Protein AF-A0AAE2C662-F1 (afdb_monomer)

Solvent-accessible surface area (backbone atoms only — not comparable to full-atom values): 7007 Å² total; per-residue (Å²): 120,67,68,60,60,50,52,51,46,54,49,52,52,53,36,55,27,65,74,32,96,73,30,47,46,46,47,65,60,52,62,75,44,17,78,83,72,70,46,62,84,64,47,70,66,50,43,70,79,36,60,71,48,32,42,83,45,72,46,96,87,69,49,49,27,39,31,60,63,56,88,57,70,79,54,46,60,70,44,67,83,70,59,92,74,72,76,93,63,68,78,61,62,65,60,58,60,64,63,69,75,72,79,84,80,86,81,91,84,91,135

pLDDT: mean 70.41, std 17.78, range [34.88, 90.3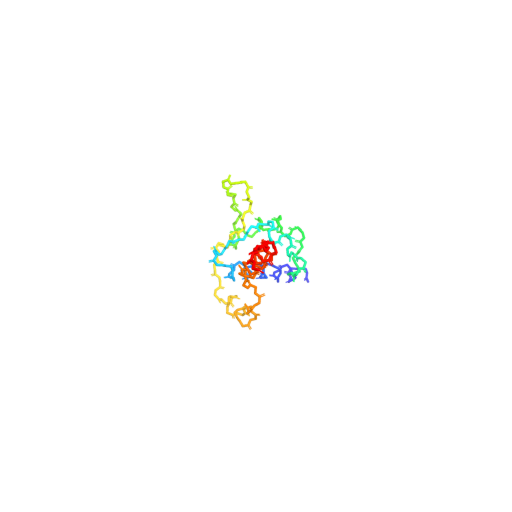8]

Sequence (111 aa):
MENELESKRVDVVRKLLMMSANKRIPLSKIYHNRLLFGIPEDFRDRVAEYPDYFRVVIEDDGKRVLELVNWDSSLSVSALEKEFMVAEDKVKKSIQISYETRQSIGVGYGG

Nearest PDB structures (foldseek):
  5yad-assembly1_B  TM=7.368E-01  e=6.201E-02  Mus musculus
  3eco-assembly1_A  TM=4.505E-01  e=7.937E-01  Staphylococcus aureus subsp. aureus Mu50
  5afq-assembly2_B  TM=3.780E-01  e=1.739E+00  Homo sapiens
  8ebw-assembly1_D  TM=3.807E-01  e=1.739E+00  Homo sapiens

Structure (mmCIF, N/CA/C/O backbone):
data_AF-A0AAE2C662-F1
#
_entry.id   AF-A0AAE2C662-F1
#
loop_
_atom_site.group_PDB
_atom_site.id
_atom_site.type_symbol
_atom_site.label_atom_id
_atom_site.label_alt_id
_atom_site.label_comp_id
_atom_site.label_asym_id
_atom_site.label_entity_id
_atom_site.label_seq_id
_atom_site.pdbx_PDB_ins_code
_atom_site.Cartn_x
_atom_site.Cartn_y
_atom_site.Cartn_z
_atom_site.occupancy
_atom_site.B_iso_or_equiv
_atom_site.auth_seq_id
_atom_site.auth_comp_id
_atom_site.auth_asym_id
_atom_site.auth_atom_id
_atom_site.pdbx_PDB_model_num
ATOM 1 N N . MET A 1 1 ? 12.879 -4.360 17.319 1.00 56.38 1 MET A N 1
ATOM 2 C CA . MET A 1 1 ? 12.879 -3.028 16.669 1.00 56.38 1 MET A CA 1
ATOM 3 C C . MET A 1 1 ? 12.556 -3.109 15.177 1.00 56.38 1 MET A C 1
ATOM 5 O O . MET A 1 1 ? 11.859 -2.230 14.694 1.00 56.38 1 MET A O 1
ATOM 9 N N . GLU A 1 2 ? 12.973 -4.153 14.453 1.00 60.00 2 GLU A N 1
ATOM 10 C CA . GLU A 1 2 ? 12.736 -4.275 12.998 1.00 60.00 2 GLU A CA 1
ATOM 11 C C . GLU A 1 2 ? 11.258 -4.474 12.605 1.00 60.00 2 GLU A C 1
ATOM 13 O O . GLU A 1 2 ? 10.788 -3.834 11.664 1.00 60.00 2 GLU A O 1
ATOM 18 N N . ASN A 1 3 ? 10.488 -5.243 13.383 1.00 64.56 3 ASN A N 1
ATOM 19 C CA . ASN A 1 3 ? 9.069 -5.499 13.084 1.00 64.56 3 ASN A CA 1
ATOM 20 C C . ASN A 1 3 ? 8.189 -4.236 13.121 1.00 64.56 3 ASN A C 1
ATOM 22 O O . ASN A 1 3 ? 7.187 -4.162 12.415 1.00 64.56 3 ASN A O 1
ATOM 26 N N . GLU A 1 4 ? 8.548 -3.220 13.912 1.00 73.56 4 GLU A N 1
ATOM 27 C CA . GLU A 1 4 ? 7.747 -1.991 13.994 1.00 73.56 4 GLU A CA 1
ATOM 28 C C . GLU A 1 4 ? 7.882 -1.142 12.721 1.00 73.56 4 GLU A C 1
ATOM 30 O O . GLU A 1 4 ? 6.905 -0.572 12.233 1.00 73.56 4 GLU A O 1
ATOM 35 N N . LEU A 1 5 ? 9.087 -1.083 12.147 1.00 77.62 5 LEU A N 1
ATOM 36 C CA . LEU A 1 5 ? 9.334 -0.385 10.883 1.00 77.62 5 LEU A CA 1
ATOM 37 C C . LEU A 1 5 ? 8.641 -1.094 9.721 1.00 77.62 5 LEU A C 1
ATOM 39 O O . LEU A 1 5 ? 8.102 -0.444 8.827 1.00 77.62 5 LEU A O 1
ATOM 43 N N . GLU A 1 6 ? 8.626 -2.423 9.751 1.00 77.75 6 GLU A N 1
ATOM 44 C CA . GLU A 1 6 ? 7.905 -3.229 8.775 1.00 77.75 6 GLU A CA 1
ATOM 45 C C . GLU A 1 6 ? 6.395 -3.001 8.847 1.00 77.75 6 GLU A C 1
ATOM 47 O O . GLU A 1 6 ? 5.778 -2.676 7.831 1.00 77.75 6 GLU A O 1
ATOM 52 N N . SER A 1 7 ? 5.818 -3.052 10.049 1.00 80.31 7 SER A N 1
ATOM 53 C CA . SER A 1 7 ? 4.389 -2.804 10.240 1.00 80.31 7 SER A CA 1
ATOM 54 C C . SER A 1 7 ? 3.988 -1.400 9.775 1.00 80.31 7 SER A C 1
ATOM 56 O O . SER A 1 7 ? 2.943 -1.240 9.147 1.00 80.31 7 SER A O 1
ATOM 58 N N . LYS A 1 8 ? 4.832 -0.383 10.006 1.00 82.69 8 LYS A N 1
ATOM 59 C CA . LYS A 1 8 ? 4.604 0.982 9.497 1.00 82.69 8 LYS A CA 1
ATOM 60 C C . LYS A 1 8 ? 4.621 1.043 7.967 1.00 82.69 8 LYS A C 1
ATOM 62 O O . LYS A 1 8 ? 3.798 1.739 7.383 1.00 82.69 8 LYS A O 1
ATOM 67 N N . ARG A 1 9 ? 5.522 0.313 7.302 1.00 83.81 9 ARG A N 1
ATOM 68 C CA . ARG A 1 9 ? 5.587 0.255 5.827 1.00 83.81 9 ARG A CA 1
ATOM 69 C C . ARG A 1 9 ? 4.339 -0.392 5.232 1.00 83.81 9 ARG A C 1
ATOM 71 O O . ARG A 1 9 ? 3.787 0.127 4.266 1.00 83.81 9 ARG A O 1
ATOM 78 N N . VAL A 1 10 ? 3.879 -1.492 5.829 1.00 85.44 10 VAL A N 1
ATOM 79 C CA . VAL A 1 10 ? 2.626 -2.159 5.444 1.00 85.44 10 VAL A CA 1
ATOM 80 C C . VAL A 1 10 ? 1.447 -1.199 5.592 1.00 85.44 10 VAL A C 1
ATOM 82 O O . VAL A 1 10 ? 0.645 -1.065 4.671 1.00 85.44 10 VAL A O 1
ATOM 85 N N . ASP A 1 11 ? 1.381 -0.475 6.706 1.00 86.12 11 ASP A N 1
ATOM 86 C CA . ASP A 1 11 ? 0.325 0.498 6.981 1.00 86.12 11 ASP A CA 1
ATOM 87 C C . ASP A 1 11 ? 0.284 1.649 5.965 1.00 86.12 11 ASP A C 1
ATOM 89 O O . ASP A 1 11 ? -0.784 2.000 5.463 1.00 86.12 11 ASP A O 1
ATOM 93 N N . VAL A 1 12 ? 1.451 2.185 5.587 1.00 84.75 12 VAL A N 1
ATOM 94 C CA . VAL A 1 12 ? 1.567 3.210 4.537 1.00 84.75 12 VAL A CA 1
ATOM 95 C C . VAL A 1 12 ? 0.984 2.709 3.218 1.00 84.75 12 VAL A C 1
ATOM 97 O O . VAL A 1 12 ? 0.191 3.414 2.600 1.00 84.75 12 VAL A O 1
ATOM 100 N N . VAL A 1 13 ? 1.314 1.486 2.795 1.00 84.50 13 VAL A N 1
ATOM 101 C CA . VAL A 1 13 ? 0.790 0.938 1.534 1.00 84.50 13 VAL A CA 1
ATOM 102 C C . VAL A 1 13 ? -0.706 0.641 1.620 1.00 84.50 13 VAL A C 1
ATOM 104 O O . VAL A 1 13 ? -1.432 0.914 0.664 1.00 84.50 13 VAL A O 1
ATOM 107 N N . ARG A 1 14 ? -1.193 0.145 2.766 1.00 86.62 14 ARG A N 1
ATOM 108 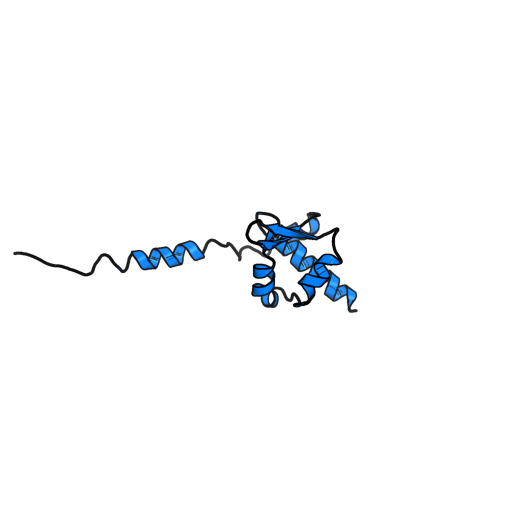C CA . ARG A 1 14 ? -2.632 -0.041 3.013 1.00 86.62 14 ARG A CA 1
ATOM 109 C C . ARG A 1 14 ? -3.381 1.281 2.879 1.00 86.62 14 ARG A C 1
ATOM 111 O O . ARG A 1 14 ? -4.362 1.335 2.145 1.00 86.62 14 ARG A O 1
ATOM 118 N N . LYS A 1 15 ? -2.884 2.350 3.506 1.00 82.81 15 LYS A N 1
ATOM 119 C CA . LYS A 1 15 ? -3.456 3.702 3.397 1.00 82.81 15 LYS A CA 1
ATOM 120 C C . LYS A 1 15 ? -3.460 4.204 1.958 1.00 82.81 15 LYS A C 1
ATOM 122 O O . LYS A 1 15 ? -4.492 4.645 1.473 1.00 82.81 15 LYS A O 1
ATOM 127 N N . LEU A 1 16 ? -2.350 4.051 1.244 1.00 80.00 16 LEU A N 1
ATOM 128 C CA . LEU A 1 16 ? -2.207 4.492 -0.146 1.00 80.00 16 LEU A CA 1
ATOM 129 C C . LEU A 1 16 ? -3.202 3.783 -1.086 1.00 80.00 16 LEU A C 1
ATOM 131 O O . LEU A 1 16 ? -3.813 4.404 -1.958 1.00 80.00 16 LEU A O 1
ATOM 135 N N . LEU A 1 17 ? -3.433 2.485 -0.868 1.00 82.69 17 LEU A N 1
ATOM 136 C CA . LEU A 1 17 ? -4.487 1.741 -1.558 1.00 82.69 17 LEU A CA 1
ATOM 137 C C . LEU A 1 17 ? -5.887 2.237 -1.176 1.00 82.69 17 LEU A C 1
ATOM 139 O O . LEU A 1 17 ? -6.723 2.367 -2.063 1.00 82.69 17 LEU A O 1
ATOM 143 N N . MET A 1 18 ? -6.148 2.544 0.099 1.00 81.69 18 MET A N 1
ATOM 144 C CA . MET A 1 18 ? -7.444 3.083 0.545 1.00 81.69 18 MET A CA 1
ATOM 145 C C . MET A 1 18 ? -7.760 4.456 -0.061 1.00 81.69 18 MET A C 1
ATOM 147 O O . MET A 1 18 ? -8.904 4.727 -0.411 1.00 81.69 18 MET A O 1
ATOM 151 N N . MET A 1 19 ? -6.738 5.295 -0.225 1.00 74.69 19 MET A N 1
ATOM 152 C CA . MET A 1 19 ? -6.801 6.607 -0.879 1.00 74.69 19 MET A CA 1
ATOM 153 C C . MET A 1 19 ? -7.076 6.513 -2.385 1.00 74.69 19 MET A C 1
ATOM 155 O O . MET A 1 19 ? -7.586 7.450 -2.998 1.00 74.69 19 MET A O 1
ATOM 159 N N . SER A 1 20 ? -6.720 5.387 -3.003 1.00 72.25 20 SER A N 1
ATOM 160 C CA . SER A 1 20 ? -6.891 5.182 -4.437 1.00 72.25 20 SER A CA 1
ATOM 161 C C . SER A 1 20 ? -8.331 4.810 -4.771 1.00 72.25 20 SER A C 1
ATOM 163 O O . SER A 1 20 ? -8.904 3.906 -4.166 1.00 72.25 20 SER A O 1
ATOM 165 N N . ALA A 1 21 ? -8.888 5.436 -5.812 1.00 66.62 21 ALA A N 1
ATOM 166 C CA . ALA A 1 21 ? -10.300 5.301 -6.191 1.00 66.62 21 ALA A CA 1
ATOM 167 C C . ALA A 1 21 ? -10.786 3.844 -6.323 1.00 66.62 21 ALA A C 1
ATOM 169 O O . ALA A 1 21 ? -11.921 3.529 -5.972 1.00 66.62 21 ALA A O 1
ATOM 170 N N . ASN A 1 22 ? -9.913 2.941 -6.779 1.00 72.62 22 ASN A N 1
ATOM 171 C CA . ASN A 1 22 ? -10.275 1.551 -7.047 1.00 72.62 22 ASN A CA 1
ATOM 172 C C . ASN A 1 22 ? -9.763 0.564 -5.993 1.00 72.62 22 ASN A C 1
ATOM 174 O O . ASN A 1 22 ? -9.905 -0.637 -6.205 1.00 72.62 22 ASN A O 1
ATOM 178 N N . LYS A 1 23 ? -9.135 1.019 -4.895 1.00 82.69 23 LYS A N 1
ATOM 179 C CA . LYS A 1 23 ? -8.433 0.140 -3.929 1.00 82.69 23 LYS A CA 1
ATOM 180 C C . LYS A 1 23 ? -7.377 -0.761 -4.579 1.00 82.69 23 LYS A C 1
ATOM 182 O O . LYS A 1 23 ? -7.041 -1.833 -4.077 1.00 82.69 23 LYS A O 1
ATOM 187 N N . ARG A 1 24 ? -6.890 -0.318 -5.738 1.00 84.88 24 ARG A N 1
ATOM 188 C CA . ARG A 1 24 ? -6.028 -1.038 -6.669 1.00 84.88 24 ARG A CA 1
ATOM 189 C C . ARG A 1 24 ? -5.010 -0.069 -7.228 1.00 84.88 24 ARG A C 1
ATOM 191 O O . ARG A 1 24 ? -5.392 0.995 -7.713 1.00 84.88 24 ARG A O 1
ATOM 198 N N . ILE A 1 25 ? -3.739 -0.443 -7.204 1.00 85.81 25 ILE A N 1
ATOM 199 C CA . ILE A 1 25 ? -2.657 0.362 -7.766 1.00 85.81 25 ILE A CA 1
ATOM 200 C C . ILE A 1 25 ? -1.689 -0.555 -8.508 1.00 85.81 25 ILE A C 1
ATOM 202 O O . ILE A 1 25 ? -1.253 -1.562 -7.950 1.00 85.81 25 ILE A O 1
ATOM 206 N N . PRO A 1 26 ? -1.294 -0.225 -9.748 1.00 86.88 26 PRO A N 1
ATOM 207 C CA . PRO A 1 26 ? -0.244 -0.954 -10.447 1.00 86.88 26 PRO A CA 1
AT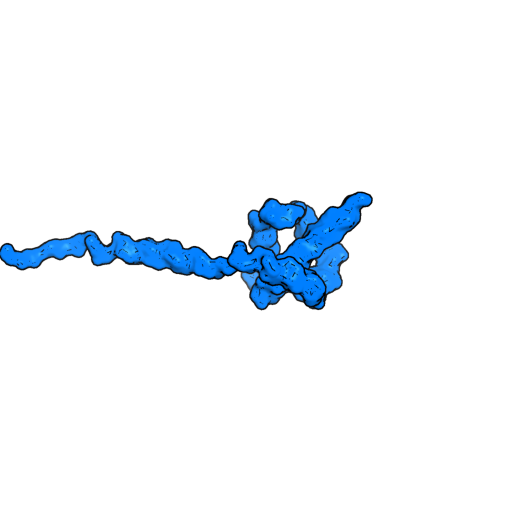OM 208 C C . PRO A 1 26 ? 1.044 -1.006 -9.618 1.00 86.88 26 PRO A C 1
ATOM 210 O O . PRO A 1 26 ? 1.534 0.033 -9.171 1.00 86.88 26 PRO A O 1
ATOM 213 N N . LEU A 1 27 ? 1.649 -2.189 -9.475 1.00 86.69 27 LEU A N 1
ATOM 214 C CA . LEU A 1 27 ? 2.915 -2.350 -8.746 1.00 86.69 27 LEU A CA 1
ATOM 215 C C . LEU A 1 27 ? 4.023 -1.465 -9.329 1.00 86.69 27 LEU A C 1
ATOM 217 O O . LEU A 1 27 ? 4.844 -0.941 -8.583 1.00 86.69 27 LEU A O 1
ATOM 221 N N . SER A 1 28 ? 4.006 -1.230 -10.645 1.00 84.56 28 SER A N 1
ATOM 222 C CA . SER A 1 28 ? 4.899 -0.268 -11.305 1.00 84.56 28 SER A CA 1
ATOM 223 C C . SER A 1 28 ? 4.772 1.133 -10.696 1.00 84.56 28 SER A C 1
ATOM 225 O O . SER A 1 28 ? 5.778 1.760 -10.378 1.00 84.56 28 SER A O 1
ATOM 227 N N . LYS A 1 29 ? 3.552 1.611 -10.436 1.00 82.25 29 LYS A N 1
ATOM 228 C CA . LYS A 1 29 ? 3.312 2.950 -9.888 1.00 82.25 29 LYS A CA 1
ATOM 229 C C . LYS A 1 29 ? 3.785 3.078 -8.442 1.00 82.25 29 LYS A C 1
ATOM 231 O O . LYS A 1 29 ? 4.394 4.090 -8.095 1.00 82.25 29 LYS A O 1
ATOM 236 N N . ILE A 1 30 ? 3.567 2.037 -7.635 1.00 83.62 30 ILE A N 1
ATOM 237 C CA . ILE A 1 30 ? 4.116 1.945 -6.274 1.00 83.62 30 ILE A CA 1
ATOM 238 C C . ILE A 1 30 ? 5.647 1.970 -6.340 1.00 83.62 30 ILE A C 1
ATOM 240 O O . ILE A 1 30 ? 6.276 2.758 -5.645 1.00 83.62 30 ILE A O 1
ATOM 244 N N . TYR A 1 31 ? 6.251 1.183 -7.232 1.00 84.12 31 TYR A N 1
ATOM 245 C CA . TYR A 1 31 ? 7.703 1.111 -7.394 1.00 84.12 31 TYR A CA 1
ATOM 246 C C . TYR A 1 31 ? 8.332 2.450 -7.816 1.00 84.12 31 TYR A C 1
ATOM 248 O O . TYR A 1 31 ? 9.370 2.843 -7.275 1.00 84.12 31 TYR A O 1
ATOM 256 N N . HIS A 1 32 ? 7.701 3.182 -8.740 1.00 81.31 32 HIS A N 1
ATOM 257 C CA . HIS A 1 32 ? 8.170 4.502 -9.173 1.00 81.31 32 HIS A CA 1
ATOM 258 C C . HIS A 1 32 ? 8.114 5.543 -8.051 1.00 81.31 32 HIS A C 1
ATOM 260 O O . HIS A 1 32 ? 9.011 6.375 -7.951 1.00 81.31 32 HIS A O 1
ATOM 266 N N . ASN A 1 33 ? 7.107 5.470 -7.180 1.00 76.50 33 ASN A N 1
ATOM 267 C CA . ASN A 1 33 ? 6.926 6.417 -6.080 1.00 76.50 33 ASN A CA 1
ATOM 268 C C . ASN A 1 33 ? 7.439 5.887 -4.729 1.00 76.50 33 ASN A C 1
ATOM 270 O O . ASN A 1 33 ? 7.271 6.550 -3.710 1.00 76.50 33 ASN A O 1
ATOM 274 N N . ARG A 1 34 ? 8.098 4.720 -4.692 1.00 81.50 34 ARG A N 1
ATOM 275 C CA . ARG A 1 34 ? 8.513 4.045 -3.447 1.00 81.50 34 ARG A CA 1
ATOM 276 C C . ARG A 1 34 ? 9.354 4.934 -2.531 1.00 81.50 34 ARG A C 1
ATOM 278 O O . ARG A 1 34 ? 9.182 4.904 -1.318 1.00 81.50 34 ARG A O 1
ATOM 285 N N . LEU A 1 35 ? 10.205 5.776 -3.122 1.00 80.69 35 LEU A N 1
ATOM 286 C CA . LEU A 1 35 ? 11.062 6.718 -2.401 1.00 80.69 35 LEU A CA 1
ATOM 287 C C . LEU A 1 35 ? 10.257 7.822 -1.704 1.00 80.69 35 LEU A C 1
ATOM 289 O O . LEU A 1 35 ? 10.628 8.233 -0.611 1.00 80.69 35 LEU A O 1
ATOM 293 N N . LEU A 1 36 ? 9.143 8.264 -2.297 1.00 80.44 36 LEU A N 1
ATOM 294 C CA . LEU A 1 36 ? 8.265 9.282 -1.706 1.00 80.44 36 LEU A CA 1
ATOM 295 C C . LEU A 1 36 ? 7.556 8.756 -0.454 1.00 80.44 36 LEU A C 1
ATOM 297 O O . LEU A 1 36 ? 7.324 9.505 0.488 1.00 80.44 36 LEU A O 1
ATOM 301 N N . PHE A 1 37 ? 7.243 7.460 -0.439 1.00 76.31 37 PHE A N 1
ATOM 302 C CA . PHE A 1 37 ? 6.498 6.807 0.638 1.00 76.31 37 PHE A CA 1
ATOM 303 C C . PHE A 1 37 ? 7.389 6.028 1.620 1.00 76.31 37 PHE A C 1
ATOM 305 O O . PHE A 1 37 ? 6.880 5.411 2.553 1.00 76.31 37 PHE A O 1
ATOM 312 N N . GLY A 1 38 ? 8.713 6.022 1.421 1.00 81.88 38 GLY A N 1
ATOM 313 C CA . GLY A 1 38 ? 9.651 5.264 2.258 1.00 81.88 38 GLY A CA 1
ATOM 314 C C . GLY A 1 38 ? 9.493 3.739 2.155 1.00 81.88 38 GLY A C 1
ATOM 315 O O . GLY A 1 38 ? 9.790 3.016 3.110 1.00 81.88 38 GLY A O 1
ATOM 316 N N . ILE A 1 39 ? 9.006 3.245 1.013 1.00 83.81 39 ILE A N 1
ATOM 317 C CA . ILE A 1 39 ? 8.771 1.823 0.747 1.00 83.81 39 ILE A CA 1
ATOM 318 C C . ILE A 1 39 ? 10.066 1.191 0.197 1.00 83.81 39 ILE A C 1
ATOM 320 O O . ILE A 1 39 ? 10.632 1.712 -0.769 1.00 83.81 39 ILE A O 1
ATOM 324 N N . PRO A 1 40 ? 10.550 0.077 0.778 1.00 83.06 40 PRO A N 1
ATOM 325 C CA . PRO A 1 40 ? 11.725 -0.637 0.277 1.00 83.06 40 PRO A CA 1
ATOM 326 C C . PRO A 1 40 ? 11.432 -1.360 -1.046 1.00 83.06 40 PRO A C 1
ATOM 328 O O . PRO A 1 40 ? 10.281 -1.659 -1.361 1.00 83.06 40 PRO A O 1
ATOM 331 N N . GLU A 1 41 ? 12.468 -1.671 -1.824 1.00 81.12 41 GLU A N 1
ATOM 332 C CA . GLU A 1 41 ? 12.308 -2.398 -3.093 1.00 81.12 41 GLU A CA 1
ATOM 333 C C . GLU A 1 41 ? 11.771 -3.821 -2.899 1.00 81.12 41 GLU A C 1
ATOM 335 O O . GLU A 1 41 ? 10.883 -4.243 -3.641 1.00 81.12 41 GLU A O 1
ATOM 340 N N . ASP A 1 42 ? 12.202 -4.487 -1.825 1.00 82.62 42 ASP A N 1
ATOM 341 C CA . ASP A 1 42 ? 11.765 -5.830 -1.433 1.00 82.62 42 ASP A CA 1
ATOM 342 C C . ASP A 1 42 ? 10.310 -5.871 -0.962 1.00 82.62 42 ASP A C 1
ATOM 344 O O . ASP A 1 42 ? 9.764 -6.939 -0.693 1.00 82.62 42 ASP A O 1
ATOM 348 N N . PHE A 1 43 ? 9.642 -4.714 -0.848 1.00 81.81 43 PHE A N 1
ATOM 349 C CA . PHE A 1 43 ? 8.238 -4.675 -0.457 1.00 81.81 43 PHE A CA 1
ATOM 350 C C . PHE A 1 43 ? 7.386 -5.538 -1.383 1.00 81.81 43 PHE A C 1
ATOM 352 O O . PHE A 1 43 ? 6.469 -6.186 -0.901 1.00 81.81 43 PHE A O 1
ATOM 359 N N . ARG A 1 44 ? 7.710 -5.589 -2.685 1.00 80.88 44 ARG A N 1
ATOM 360 C CA . ARG A 1 44 ? 6.997 -6.406 -3.677 1.00 80.88 44 ARG A CA 1
ATOM 361 C C . ARG A 1 44 ? 6.932 -7.880 -3.278 1.00 80.88 44 ARG A C 1
ATOM 363 O O . ARG A 1 44 ? 5.867 -8.480 -3.396 1.00 80.88 44 ARG A O 1
ATOM 370 N N . ASP A 1 45 ? 8.054 -8.435 -2.844 1.00 84.38 45 ASP A N 1
ATOM 371 C CA . ASP A 1 45 ? 8.165 -9.824 -2.410 1.00 84.38 45 ASP A CA 1
ATOM 372 C C . ASP A 1 45 ? 7.475 -10.015 -1.061 1.00 84.38 45 ASP A C 1
ATOM 374 O O . ASP A 1 45 ? 6.700 -10.954 -0.886 1.00 84.38 45 ASP A O 1
ATOM 378 N N . ARG A 1 46 ? 7.622 -9.035 -0.163 1.00 83.06 46 ARG A N 1
ATOM 379 C CA . ARG A 1 46 ? 6.937 -9.028 1.134 1.00 83.06 46 ARG A CA 1
ATOM 380 C C . ARG A 1 46 ? 5.427 -8.966 1.017 1.00 83.06 46 ARG A C 1
ATOM 382 O O . ARG A 1 46 ? 4.739 -9.476 1.889 1.00 83.06 46 ARG A O 1
ATOM 389 N N . VAL A 1 47 ? 4.869 -8.387 -0.049 1.00 84.12 47 VAL A N 1
ATOM 390 C CA . VAL A 1 47 ? 3.409 -8.348 -0.204 1.00 84.12 47 VAL A CA 1
ATOM 391 C C . VAL A 1 47 ? 2.800 -9.752 -0.219 1.00 84.12 47 VAL A C 1
ATOM 393 O O . VAL A 1 47 ? 1.690 -9.943 0.274 1.00 84.12 47 VAL A O 1
ATOM 396 N N . ALA A 1 48 ? 3.538 -10.741 -0.732 1.00 84.38 48 ALA A N 1
ATOM 397 C CA . ALA A 1 48 ? 3.108 -12.135 -0.724 1.00 84.38 48 ALA A CA 1
ATOM 398 C C . ALA A 1 48 ? 3.023 -12.731 0.694 1.00 84.38 48 ALA A C 1
ATOM 400 O O . ALA A 1 48 ? 2.269 -13.677 0.903 1.00 84.38 48 ALA A O 1
ATOM 401 N N . GLU A 1 49 ? 3.742 -12.166 1.669 1.00 88.06 49 GLU A N 1
ATOM 402 C CA . GLU A 1 49 ? 3.692 -12.566 3.083 1.00 88.06 49 GLU A CA 1
ATOM 403 C C . GLU A 1 49 ? 2.443 -12.030 3.805 1.00 88.06 49 GLU A C 1
ATOM 405 O O . GLU A 1 49 ? 2.098 -12.501 4.886 1.00 88.06 49 GLU A O 1
ATOM 410 N N . TYR A 1 50 ? 1.724 -11.082 3.193 1.00 87.56 50 TYR A N 1
ATOM 411 C CA . TYR A 1 50 ? 0.550 -10.415 3.762 1.00 87.56 50 TYR A CA 1
ATOM 412 C C . TYR A 1 50 ? -0.728 -10.631 2.920 1.00 87.56 50 TYR A C 1
ATOM 414 O O . TYR A 1 50 ? -1.376 -9.651 2.529 1.00 87.56 50 TYR A O 1
ATOM 422 N N . PRO A 1 51 ? -1.144 -11.886 2.653 1.00 87.56 51 PRO A N 1
ATOM 423 C CA . PRO A 1 51 ? -2.297 -12.190 1.797 1.00 87.56 51 PRO 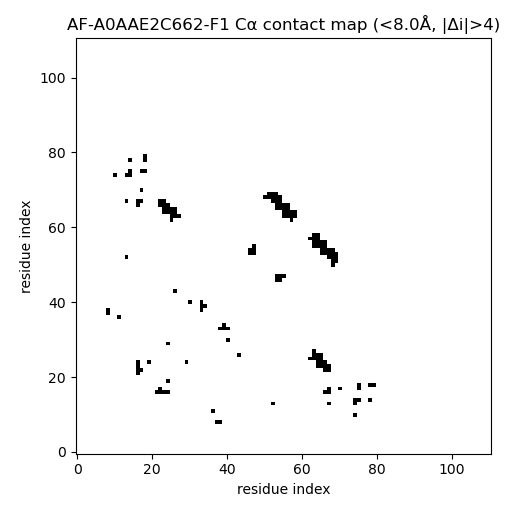A CA 1
ATOM 424 C C . PRO A 1 51 ? -3.641 -11.726 2.381 1.00 87.56 51 PRO A C 1
ATOM 426 O O . PRO A 1 51 ? -4.606 -11.551 1.643 1.00 87.56 51 PRO A O 1
ATOM 429 N N . ASP A 1 52 ? -3.706 -11.512 3.698 1.00 87.06 52 ASP A N 1
ATOM 430 C CA . ASP A 1 52 ? -4.897 -10.992 4.381 1.00 87.06 52 ASP A CA 1
ATOM 431 C C . ASP A 1 52 ? -5.132 -9.500 4.079 1.00 87.06 52 ASP A C 1
ATOM 433 O O . ASP A 1 52 ? -6.262 -9.014 4.036 1.00 87.06 52 ASP A O 1
ATOM 437 N N . TYR A 1 53 ? -4.050 -8.762 3.804 1.00 87.12 53 TYR A N 1
ATOM 438 C CA . TYR A 1 53 ? -4.109 -7.333 3.508 1.00 87.12 53 TYR A CA 1
ATOM 439 C C . TYR A 1 53 ? -4.073 -7.051 2.012 1.00 87.12 53 TYR A C 1
ATOM 441 O O . TYR A 1 53 ? -4.782 -6.158 1.541 1.00 87.12 53 TYR A O 1
ATOM 449 N N . PHE A 1 54 ? -3.271 -7.797 1.256 1.00 90.00 54 PHE A N 1
ATOM 450 C CA . PHE A 1 54 ? -2.988 -7.489 -0.135 1.00 90.00 54 PHE A CA 1
ATOM 451 C C . PHE A 1 54 ? -3.159 -8.694 -1.052 1.00 90.00 54 PHE A C 1
ATOM 453 O O . PHE A 1 54 ? -2.826 -9.827 -0.716 1.00 90.00 54 PHE A O 1
ATOM 460 N N . ARG A 1 55 ? -3.594 -8.414 -2.278 1.00 89.81 55 ARG A N 1
ATOM 461 C CA . ARG A 1 55 ? -3.703 -9.381 -3.364 1.00 89.81 55 ARG A CA 1
ATOM 462 C C . ARG A 1 55 ? -3.002 -8.842 -4.597 1.00 89.81 55 ARG A C 1
ATOM 464 O O . ARG A 1 55 ? -3.257 -7.721 -5.026 1.00 89.81 55 ARG A O 1
A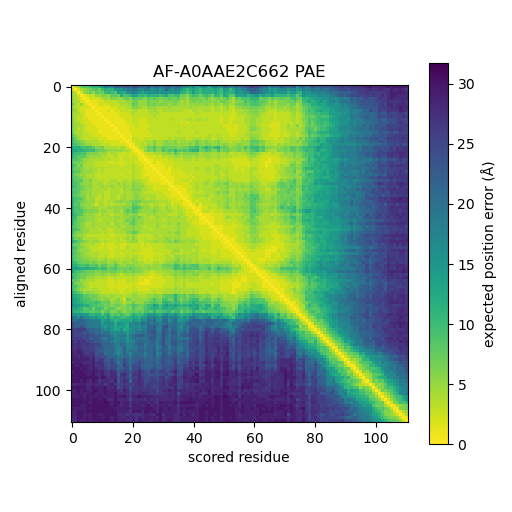TOM 471 N N . VAL A 1 56 ? -2.127 -9.648 -5.187 1.00 90.00 56 VAL A N 1
ATOM 472 C CA . VAL A 1 56 ? -1.509 -9.328 -6.478 1.00 90.00 56 VAL A CA 1
ATOM 473 C C . VAL A 1 56 ? -2.381 -9.915 -7.582 1.00 90.00 56 VAL A C 1
ATOM 475 O O . VAL A 1 56 ? -2.553 -11.128 -7.659 1.00 90.00 56 VAL A O 1
ATOM 478 N N . VAL A 1 57 ? -2.920 -9.053 -8.437 1.00 89.31 57 VAL A N 1
ATOM 479 C CA . VAL A 1 57 ? -3.713 -9.421 -9.614 1.00 89.31 57 VAL A CA 1
ATOM 480 C C . VAL A 1 57 ? -2.881 -9.146 -10.862 1.00 89.31 57 VAL A C 1
ATOM 482 O O . VAL A 1 57 ? -2.197 -8.126 -10.947 1.00 89.31 57 VAL A O 1
ATOM 485 N N . ILE A 1 58 ? -2.902 -10.063 -11.824 1.00 90.38 58 ILE A N 1
ATOM 486 C CA . ILE A 1 58 ? -2.302 -9.845 -13.142 1.00 90.38 58 ILE A CA 1
ATOM 487 C C . ILE A 1 58 ? -3.446 -9.490 -14.088 1.00 90.38 58 ILE A C 1
ATOM 489 O O . ILE A 1 58 ? -4.367 -10.283 -14.259 1.00 90.38 58 ILE A O 1
ATOM 493 N N . GLU A 1 59 ? -3.408 -8.279 -14.635 1.00 86.88 59 GLU A N 1
ATOM 494 C CA . GLU A 1 59 ? -4.373 -7.821 -15.636 1.00 86.88 59 GLU A CA 1
ATOM 495 C C . GLU A 1 59 ? -4.101 -8.497 -16.989 1.00 86.88 59 GLU A C 1
ATOM 497 O O . GLU A 1 59 ? -3.016 -9.033 -17.220 1.00 86.88 59 GLU A O 1
ATOM 502 N N . ASP A 1 60 ? -5.064 -8.408 -17.904 1.00 86.25 60 ASP A N 1
ATOM 503 C CA . ASP A 1 60 ? -4.980 -8.979 -19.258 1.00 86.25 60 ASP A CA 1
ATOM 504 C C . ASP A 1 60 ? -3.753 -8.471 -20.046 1.00 86.25 60 ASP A C 1
ATOM 506 O O . ASP A 1 60 ? -3.085 -9.220 -20.750 1.00 86.25 60 ASP A O 1
ATOM 510 N N . ASP A 1 61 ? -3.361 -7.216 -19.805 1.00 85.81 61 ASP A N 1
ATOM 511 C CA . ASP A 1 61 ? -2.179 -6.563 -20.390 1.00 85.81 61 ASP A CA 1
ATOM 512 C C . ASP A 1 61 ? -0.839 -7.037 -19.768 1.00 85.81 61 ASP A C 1
ATOM 514 O O . ASP A 1 61 ? 0.219 -6.457 -20.005 1.00 85.81 61 ASP A O 1
ATOM 518 N N . GLY A 1 62 ? -0.860 -8.043 -18.883 1.00 87.19 62 GLY A N 1
ATOM 519 C CA . GLY A 1 62 ? 0.315 -8.568 -18.172 1.00 87.19 62 GLY A CA 1
ATOM 520 C C . GLY A 1 62 ? 0.821 -7.678 -17.028 1.00 87.19 62 GLY A C 1
ATOM 521 O O . GLY A 1 62 ? 1.801 -8.004 -16.345 1.00 87.19 62 GLY A O 1
ATOM 522 N N . LYS A 1 63 ? 0.154 -6.548 -16.776 1.00 85.81 63 LYS A N 1
ATOM 523 C CA . LYS A 1 63 ? 0.483 -5.624 -15.687 1.00 85.81 63 LYS A CA 1
ATOM 524 C C . LYS A 1 63 ? 0.090 -6.224 -14.344 1.00 85.81 63 LYS A C 1
ATOM 526 O O . LYS A 1 63 ? -1.041 -6.650 -14.140 1.00 85.81 63 LYS A O 1
ATOM 531 N N . ARG A 1 64 ? 1.023 -6.193 -13.390 1.00 89.56 64 ARG A N 1
ATOM 532 C CA . ARG A 1 64 ? 0.746 -6.603 -12.010 1.00 89.56 64 ARG A CA 1
ATOM 533 C C . ARG A 1 64 ? 0.170 -5.432 -11.223 1.00 89.56 64 ARG A C 1
ATOM 535 O O . ARG A 1 64 ? 0.809 -4.384 -11.103 1.00 89.56 64 ARG A O 1
ATOM 542 N N . VAL A 1 65 ? -1.013 -5.629 -10.670 1.00 89.44 65 VAL A N 1
ATOM 543 C CA . VAL A 1 65 ? -1.754 -4.663 -9.866 1.00 89.44 65 VAL A CA 1
ATOM 544 C C . VAL A 1 65 ? -1.848 -5.185 -8.446 1.00 89.44 65 VAL A C 1
ATOM 546 O O . VAL A 1 65 ? -2.124 -6.360 -8.220 1.00 89.44 65 VAL A O 1
ATOM 549 N N . LEU A 1 66 ? -1.586 -4.306 -7.489 1.00 90.06 66 LEU A N 1
ATOM 550 C CA . LEU A 1 66 ? -1.792 -4.587 -6.086 1.00 90.06 66 LEU A CA 1
ATOM 551 C C . LEU A 1 66 ? -3.180 -4.121 -5.674 1.00 90.06 66 LEU A C 1
ATOM 553 O O . LEU A 1 66 ? -3.530 -2.966 -5.897 1.00 90.06 66 LEU A O 1
ATOM 557 N N . GLU A 1 67 ? -3.956 -5.018 -5.086 1.00 90.25 67 GLU A N 1
ATOM 558 C CA . GLU A 1 67 ? -5.311 -4.781 -4.609 1.00 90.25 67 GLU A CA 1
ATOM 559 C C . GLU A 1 67 ? -5.378 -4.960 -3.093 1.00 90.25 67 GLU A C 1
ATOM 561 O O . GLU A 1 67 ? -4.763 -5.869 -2.533 1.00 90.25 67 GLU A O 1
ATOM 566 N N . LEU A 1 68 ? -6.138 -4.094 -2.430 1.00 89.12 68 LEU A N 1
ATOM 567 C CA . LEU A 1 68 ? -6.431 -4.221 -1.009 1.00 89.12 68 LEU A CA 1
ATOM 568 C C . LEU A 1 68 ? -7.540 -5.260 -0.792 1.00 89.12 68 LEU A C 1
ATOM 570 O O . LEU A 1 68 ? -8.646 -5.102 -1.311 1.00 89.12 68 LEU A O 1
ATOM 574 N N . VAL A 1 69 ? -7.245 -6.295 -0.005 1.00 88.12 69 VAL A N 1
ATOM 575 C CA . VAL A 1 69 ? -8.192 -7.375 0.322 1.00 88.12 69 VAL A CA 1
ATOM 576 C C . VAL A 1 69 ? -9.124 -6.944 1.444 1.00 88.12 69 VAL A C 1
ATOM 578 O O . VAL A 1 69 ? -10.342 -7.035 1.301 1.00 88.12 69 VAL A O 1
ATOM 581 N N . ASN A 1 70 ? -8.553 -6.433 2.537 1.00 83.25 70 ASN A N 1
ATOM 582 C CA . ASN A 1 70 ? -9.310 -6.028 3.710 1.00 83.25 70 ASN A CA 1
ATOM 583 C C . ASN A 1 70 ? -9.204 -4.517 3.952 1.00 83.25 70 ASN A C 1
ATOM 585 O O . ASN A 1 70 ? -8.113 -3.965 4.141 1.00 83.25 70 ASN A O 1
ATOM 589 N N . TRP A 1 71 ? -10.355 -3.844 3.940 1.00 78.69 71 TRP A N 1
ATOM 590 C CA . TRP A 1 71 ? -10.440 -2.416 4.219 1.00 78.69 71 TRP A CA 1
ATOM 591 C C . TRP A 1 71 ? -10.554 -2.181 5.720 1.00 78.69 71 TRP A C 1
ATOM 593 O O . TRP A 1 71 ? -11.469 -2.680 6.368 1.00 78.69 71 TRP A O 1
ATOM 603 N N . ASP A 1 72 ? -9.669 -1.342 6.246 1.00 74.38 72 ASP A N 1
ATOM 604 C CA . ASP A 1 72 ? -9.695 -0.908 7.632 1.00 74.38 72 ASP A CA 1
ATOM 605 C C . ASP A 1 72 ? -9.987 0.594 7.701 1.00 74.38 72 ASP A C 1
ATOM 607 O O . ASP A 1 72 ? -9.149 1.438 7.375 1.00 74.38 72 ASP A O 1
ATOM 611 N N . SER A 1 73 ? -11.210 0.938 8.108 1.00 68.81 73 SER A N 1
ATOM 612 C CA . SER A 1 73 ? -11.661 2.330 8.167 1.00 68.81 73 SER A CA 1
ATOM 613 C C . SER A 1 73 ? -10.881 3.170 9.179 1.00 68.81 73 SER A C 1
ATOM 615 O O . SER A 1 73 ? -10.832 4.386 9.016 1.00 68.81 73 SER A O 1
ATOM 617 N N . SER A 1 74 ? -10.227 2.564 10.179 1.00 69.19 74 SER A N 1
ATOM 618 C CA . SER A 1 74 ? -9.401 3.315 11.135 1.00 69.19 74 SER A CA 1
ATOM 619 C C . SER A 1 74 ? -8.147 3.901 10.474 1.00 69.19 74 SER A C 1
ATOM 621 O O . SER A 1 74 ? -7.683 4.975 10.855 1.00 69.19 74 SER A O 1
ATOM 623 N N . LEU A 1 75 ? -7.651 3.253 9.414 1.00 66.50 75 LEU A N 1
ATOM 624 C CA . LEU A 1 75 ? -6.491 3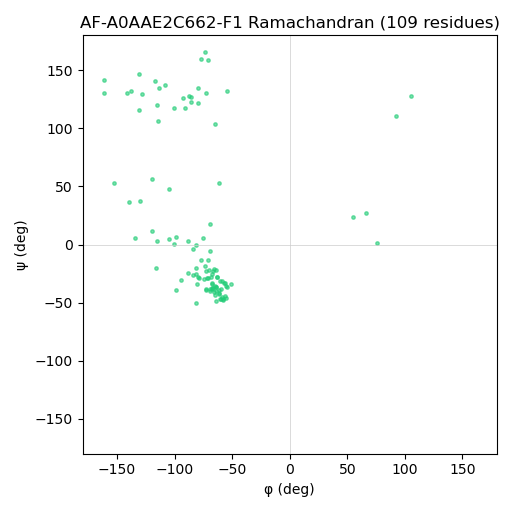.708 8.650 1.00 66.50 75 LEU A CA 1
ATOM 625 C C . LEU A 1 75 ? -6.847 4.812 7.648 1.00 66.50 75 LEU A C 1
ATOM 627 O O . LEU A 1 75 ? -6.047 5.724 7.435 1.00 66.50 75 LEU A O 1
ATOM 631 N N . SER A 1 76 ? -8.055 4.762 7.077 1.00 55.97 76 SER A N 1
ATOM 632 C CA . SER A 1 76 ? -8.524 5.718 6.065 1.00 55.97 76 SER A CA 1
ATOM 633 C C . SER A 1 76 ? -8.889 7.095 6.635 1.00 55.97 76 SER A C 1
ATOM 635 O O . SER A 1 76 ? -8.744 8.093 5.930 1.00 55.97 76 SER A O 1
ATOM 637 N N . VAL A 1 77 ? -9.337 7.180 7.895 1.00 52.38 77 VAL A N 1
ATOM 638 C CA . VAL A 1 77 ? -9.688 8.466 8.537 1.00 52.38 77 VAL A CA 1
ATOM 639 C C . VAL A 1 77 ? -8.443 9.336 8.740 1.00 52.38 77 VAL A C 1
ATOM 641 O O . VAL A 1 77 ? -8.483 10.538 8.500 1.00 52.38 77 VAL A O 1
ATOM 644 N N . SER A 1 78 ? -7.301 8.729 9.078 1.00 48.97 78 SER A N 1
ATOM 645 C CA . SER A 1 78 ? -6.062 9.470 9.342 1.00 48.97 78 SER A CA 1
ATOM 646 C C . SER A 1 78 ? -5.387 10.041 8.083 1.00 48.97 78 SER A C 1
ATOM 648 O O . SER A 1 78 ? -4.540 10.926 8.209 1.00 48.97 78 SER A O 1
ATOM 650 N N . ALA A 1 79 ? -5.712 9.533 6.889 1.00 49.59 79 ALA A N 1
ATOM 651 C CA . ALA A 1 79 ? -5.101 9.957 5.625 1.00 49.59 79 ALA A CA 1
ATOM 652 C C . ALA A 1 79 ? -5.915 11.051 4.905 1.00 49.59 79 ALA A C 1
ATOM 654 O O . ALA A 1 79 ? -5.330 11.948 4.294 1.00 49.59 79 ALA A O 1
ATOM 655 N N . LEU A 1 80 ? -7.249 11.056 5.065 1.00 49.38 80 LEU A N 1
ATOM 656 C CA . LEU A 1 80 ? -8.121 12.106 4.518 1.00 49.38 80 LEU A CA 1
ATOM 657 C C . LEU A 1 80 ? -7.787 13.505 5.062 1.00 49.38 80 LEU A C 1
ATOM 659 O O . LEU A 1 80 ? -7.917 14.487 4.336 1.00 49.38 80 LEU A O 1
ATOM 663 N N . GLU A 1 81 ? -7.305 13.608 6.305 1.00 48.69 81 GLU A N 1
ATOM 664 C CA . GLU A 1 81 ? -6.861 14.889 6.873 1.00 48.69 81 GLU A CA 1
ATOM 665 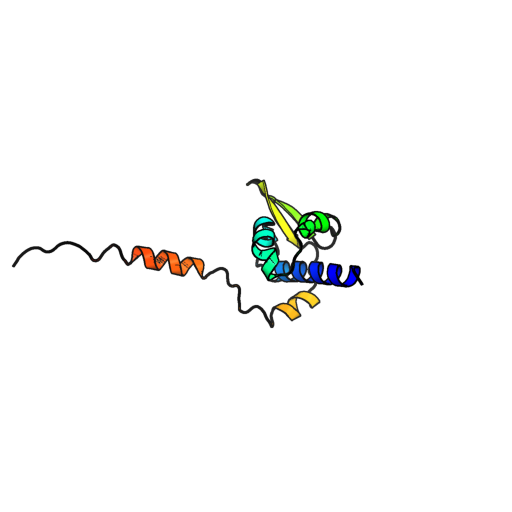C C . GLU A 1 81 ? -5.541 15.407 6.260 1.00 48.69 81 GLU A C 1
ATOM 667 O O . GLU A 1 81 ? -5.210 16.579 6.435 1.00 48.69 81 GLU A O 1
ATOM 672 N N . LYS A 1 82 ? -4.787 14.582 5.510 1.00 45.25 82 LYS A N 1
ATOM 673 C CA . LYS A 1 82 ? -3.489 14.963 4.913 1.00 45.25 82 LYS A CA 1
ATOM 674 C C . LYS A 1 82 ? -3.431 14.980 3.381 1.00 45.25 82 LYS A C 1
ATOM 676 O O . LYS A 1 82 ? -2.558 15.654 2.839 1.00 45.25 82 LYS A O 1
ATOM 681 N N . GLU A 1 83 ? -4.325 14.301 2.664 1.00 45.12 83 GLU A N 1
ATOM 682 C CA . GLU A 1 83 ? -4.185 14.058 1.216 1.00 45.12 83 GLU A CA 1
ATOM 683 C C . GLU A 1 83 ? -5.096 14.906 0.304 1.00 45.12 83 GLU A C 1
ATOM 685 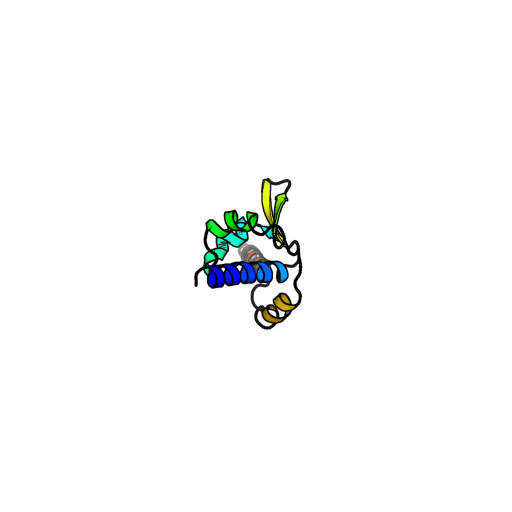O O . GLU A 1 83 ? -5.624 14.442 -0.704 1.00 45.12 83 GLU A O 1
ATOM 690 N N . PHE A 1 84 ? -5.159 16.219 0.538 1.00 42.47 84 PHE A N 1
ATOM 691 C CA . PHE A 1 84 ? -5.584 17.181 -0.499 1.00 42.47 84 PHE A CA 1
ATOM 692 C C . PHE A 1 84 ? -4.555 17.336 -1.653 1.00 42.47 84 PHE A C 1
ATOM 694 O O . PHE A 1 84 ? -4.589 18.318 -2.395 1.00 42.47 84 PHE A O 1
ATOM 701 N N . MET A 1 85 ? -3.608 16.402 -1.827 1.00 42.97 85 MET A N 1
ATOM 702 C CA . MET A 1 85 ? -2.409 16.599 -2.653 1.00 42.97 85 MET A CA 1
ATOM 703 C C . MET A 1 85 ? -1.984 15.399 -3.517 1.00 42.97 85 MET A C 1
ATOM 705 O O . MET A 1 85 ? -0.795 15.223 -3.727 1.00 42.97 85 MET A O 1
ATOM 709 N N . VAL A 1 86 ? -2.877 14.592 -4.098 1.00 48.66 86 VAL A N 1
ATOM 710 C CA . VAL A 1 86 ? -2.492 13.842 -5.320 1.00 48.66 86 VAL A CA 1
ATOM 711 C C . VAL A 1 86 ? -3.696 13.527 -6.209 1.00 48.66 86 VAL A C 1
ATOM 713 O O . VAL A 1 86 ? -3.962 12.406 -6.618 1.00 48.66 86 VAL A O 1
ATOM 716 N N . ALA A 1 87 ? -4.465 14.562 -6.548 1.00 46.59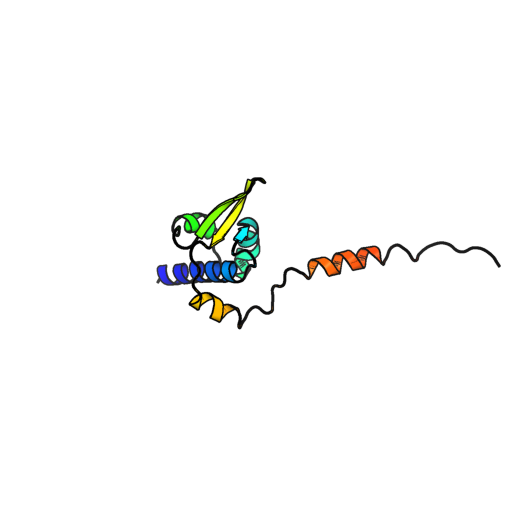 87 ALA A N 1
ATOM 717 C CA . ALA A 1 87 ? -5.412 14.443 -7.647 1.00 46.59 87 ALA A CA 1
ATOM 718 C C . ALA A 1 87 ? -4.624 14.234 -8.950 1.00 46.59 87 ALA A C 1
ATOM 720 O O . ALA A 1 87 ? -4.051 15.169 -9.519 1.00 46.59 87 ALA A O 1
ATOM 721 N N . GLU A 1 88 ? -4.610 12.988 -9.415 1.00 45.81 88 GLU A N 1
ATOM 722 C CA . GLU A 1 88 ? -4.228 12.549 -10.756 1.00 45.81 88 GLU A CA 1
ATOM 723 C C . GLU A 1 88 ? -5.140 13.143 -11.851 1.00 45.81 88 GLU A C 1
ATOM 725 O O . GLU A 1 88 ? -5.697 12.432 -12.680 1.00 45.81 88 GLU A O 1
ATOM 730 N N . ASP A 1 89 ? -5.301 14.465 -11.875 1.00 47.22 89 ASP A N 1
ATOM 731 C CA . ASP A 1 89 ? -6.036 15.187 -12.921 1.00 47.22 89 ASP A CA 1
ATOM 732 C C . ASP A 1 89 ? -5.283 16.443 -13.412 1.00 47.22 89 ASP A C 1
ATOM 734 O O . ASP A 1 89 ? -5.750 17.174 -14.279 1.00 47.22 89 ASP A O 1
ATOM 738 N N . LYS A 1 90 ? -4.042 16.689 -12.954 1.00 44.59 90 LYS A N 1
ATOM 739 C CA . LYS A 1 90 ? -3.211 17.791 -13.489 1.00 44.59 90 LYS A CA 1
ATOM 740 C C . LYS A 1 90 ? -2.423 17.469 -14.762 1.00 44.59 90 LYS A C 1
ATOM 742 O O . LYS A 1 90 ? -1.832 18.385 -15.328 1.00 44.59 90 LYS A O 1
ATOM 747 N N . VAL A 1 91 ? -2.461 16.233 -15.270 1.00 47.56 91 VAL A N 1
ATOM 748 C CA . VAL A 1 91 ? -1.887 15.899 -16.591 1.00 47.56 91 VAL A CA 1
ATOM 749 C C . VAL A 1 91 ? -2.880 16.093 -17.743 1.00 47.56 91 VAL A C 1
ATOM 751 O O . VAL A 1 91 ? -2.550 15.831 -18.888 1.00 47.56 91 VAL A O 1
ATOM 754 N N . LYS A 1 92 ? -4.103 16.580 -17.494 1.00 46.00 92 LYS A N 1
ATOM 755 C CA . LYS A 1 92 ? -4.995 17.007 -18.589 1.00 46.00 92 LYS A CA 1
ATOM 756 C C . LYS A 1 92 ? -4.785 18.471 -18.980 1.00 46.00 92 LYS A C 1
ATOM 758 O O . LYS A 1 92 ? -5.013 18.838 -20.128 1.00 46.00 92 LYS A O 1
ATOM 763 N N . LYS A 1 93 ? -4.274 19.308 -18.067 1.00 48.00 93 LYS A N 1
ATOM 764 C CA . LYS A 1 93 ? -4.109 20.751 -18.319 1.00 48.00 93 LYS A CA 1
ATOM 765 C C . LYS A 1 93 ? -2.845 21.106 -19.111 1.00 48.00 93 LYS A C 1
ATOM 767 O O . LYS A 1 93 ? -2.831 22.124 -19.791 1.00 48.00 93 LYS A O 1
ATOM 772 N N . SER A 1 94 ? -1.801 20.280 -19.066 1.00 38.25 94 SER A N 1
ATOM 773 C CA . SER A 1 94 ? -0.545 20.533 -19.791 1.00 38.25 94 SER A CA 1
ATOM 774 C C . SER A 1 94 ? -0.607 20.165 -21.278 1.00 38.25 94 SER A C 1
ATOM 776 O O . SER A 1 94 ? 0.066 20.805 -22.082 1.00 38.25 94 SER A O 1
ATOM 778 N N . ILE A 1 95 ? -1.452 19.205 -21.666 1.00 52.12 95 ILE A N 1
ATOM 779 C CA . ILE A 1 95 ? -1.618 18.811 -23.076 1.00 52.12 95 ILE A CA 1
ATOM 780 C C . ILE A 1 95 ? -2.506 19.817 -23.832 1.00 52.12 95 ILE A C 1
ATOM 782 O O . ILE A 1 95 ? -2.297 20.064 -25.014 1.00 52.12 95 ILE A O 1
ATOM 786 N N . GLN A 1 96 ? -3.444 20.486 -23.151 1.00 44.94 96 GLN A N 1
ATOM 787 C CA . GLN A 1 96 ? -4.307 21.487 -23.793 1.00 44.94 96 GLN A CA 1
ATOM 788 C C . GLN A 1 96 ? -3.557 22.780 -24.169 1.00 44.94 96 GLN A C 1
ATOM 790 O O . GLN A 1 96 ? -3.894 23.424 -25.157 1.00 44.94 96 GLN A O 1
ATOM 795 N N . ILE A 1 97 ? -2.501 23.142 -23.432 1.00 48.41 97 ILE A N 1
ATOM 796 C CA . ILE A 1 97 ? -1.701 24.352 -23.706 1.00 48.41 97 ILE A CA 1
ATOM 797 C C . ILE A 1 97 ? -0.869 24.196 -24.993 1.00 48.41 97 ILE A C 1
ATOM 799 O O . ILE A 1 97 ? -0.501 25.185 -25.619 1.00 48.41 97 ILE A O 1
ATOM 803 N N . SER A 1 98 ? -0.592 22.964 -25.433 1.00 46.62 98 SER A N 1
ATOM 804 C CA . SER A 1 98 ? 0.224 22.717 -26.630 1.00 46.62 98 SER A CA 1
ATOM 805 C C . SER A 1 98 ? -0.557 22.835 -27.945 1.00 46.62 98 SER A C 1
ATOM 807 O O . SER A 1 98 ? 0.064 23.057 -28.985 1.00 46.62 98 SER A O 1
ATOM 809 N N . TYR A 1 99 ? -1.891 22.724 -27.923 1.00 49.69 99 TYR A N 1
ATOM 810 C CA . TYR A 1 99 ? -2.720 22.890 -29.126 1.00 49.69 99 TYR A CA 1
ATOM 811 C C . TYR A 1 99 ? -3.052 24.359 -29.425 1.00 49.69 99 TYR A C 1
ATOM 813 O O . TYR A 1 99 ? -3.195 24.716 -30.592 1.00 49.69 99 TYR A O 1
ATOM 821 N N . GLU A 1 100 ? -3.075 25.223 -28.407 1.00 49.88 100 GLU A N 1
ATOM 822 C CA . GLU A 1 100 ? -3.371 26.657 -28.569 1.00 49.88 100 GLU A CA 1
ATOM 823 C C . GLU A 1 100 ? -2.217 27.435 -29.241 1.00 49.88 100 GLU A C 1
ATOM 825 O O . GLU A 1 100 ? -2.431 28.454 -29.887 1.00 49.88 100 GLU A O 1
ATOM 830 N N . THR A 1 101 ? -0.979 26.932 -29.187 1.00 44.16 101 THR A N 1
ATOM 831 C CA . THR A 1 101 ? 0.199 27.626 -29.755 1.00 44.16 101 THR A CA 1
ATOM 832 C C . THR A 1 101 ? 0.360 27.430 -31.274 1.00 44.16 101 THR A C 1
ATOM 834 O O . THR A 1 101 ? 1.299 27.956 -31.867 1.00 44.16 101 THR A O 1
ATOM 837 N N . ARG A 1 102 ? -0.527 26.675 -31.947 1.00 45.78 102 ARG A N 1
ATOM 838 C CA . ARG A 1 102 ? -0.314 26.254 -33.349 1.00 45.78 102 ARG A CA 1
ATOM 839 C C . ARG A 1 102 ? -1.305 26.803 -34.387 1.00 45.78 102 ARG A C 1
ATOM 841 O O . ARG A 1 102 ? -1.154 26.452 -35.553 1.00 45.78 102 ARG A O 1
ATOM 848 N N . GLN A 1 103 ? -2.267 27.663 -34.025 1.00 50.22 103 GLN A N 1
ATOM 849 C CA . GLN A 1 103 ? -3.258 28.202 -34.986 1.00 50.22 103 GLN A CA 1
ATOM 850 C C . GLN A 1 103 ? -3.288 29.730 -35.180 1.00 50.22 103 GLN A C 1
ATOM 852 O O . GLN A 1 103 ? -4.174 30.224 -35.869 1.00 50.22 103 GLN A O 1
ATOM 857 N N . SER A 1 104 ? -2.314 30.497 -34.688 1.00 46.12 104 SER A N 1
ATOM 858 C CA . SER A 1 104 ? -2.279 31.956 -34.923 1.00 46.12 104 SER A CA 1
ATOM 859 C C . SER A 1 104 ? -0.931 32.479 -35.430 1.00 46.12 104 SER A C 1
ATOM 861 O O . SER A 1 104 ? -0.519 33.588 -35.106 1.00 46.12 104 SER A O 1
ATOM 863 N N . ILE A 1 105 ? -0.257 31.707 -36.289 1.00 53.03 105 ILE A N 1
ATOM 864 C CA . ILE A 1 105 ? 0.792 32.233 -37.175 1.00 53.03 105 ILE A CA 1
ATOM 865 C C . ILE A 1 105 ? 0.570 31.776 -38.625 1.00 53.03 105 ILE A C 1
ATOM 867 O O . ILE A 1 105 ? 0.661 30.592 -38.939 1.00 53.03 105 ILE A O 1
ATOM 871 N N . GLY A 1 106 ? 0.318 32.763 -39.493 1.00 46.69 106 GLY A N 1
ATOM 872 C CA . GLY A 1 106 ? 0.179 32.668 -40.953 1.00 46.69 106 GLY A CA 1
ATOM 873 C C . GLY A 1 106 ? -1.283 32.781 -41.406 1.00 46.69 106 GLY A C 1
ATOM 874 O O . GLY A 1 106 ? -2.121 32.042 -40.919 1.00 46.69 106 GLY A O 1
ATOM 875 N N . VAL A 1 107 ? -1.698 33.644 -42.337 1.00 40.75 107 VAL A N 1
ATOM 876 C CA . VAL A 1 107 ? -1.013 34.339 -43.439 1.00 40.75 107 VAL A CA 1
ATOM 877 C C . VAL A 1 107 ? -1.908 35.528 -43.845 1.00 40.75 107 VAL A C 1
ATOM 879 O O . VAL A 1 107 ? -3.129 35.399 -43.830 1.00 40.75 107 VAL A O 1
ATOM 882 N N . GLY A 1 108 ? -1.330 36.687 -44.177 1.00 47.44 108 GLY A N 1
ATOM 883 C CA . GLY A 1 108 ? -2.089 37.854 -44.652 1.00 47.44 108 GLY A CA 1
ATOM 884 C C . GLY A 1 108 ? -2.540 37.744 -46.111 1.00 47.44 108 GLY A C 1
ATOM 885 O O . GLY A 1 108 ? -1.925 37.004 -46.863 1.00 47.44 108 GLY A O 1
ATOM 886 N N . TYR A 1 109 ? -3.553 38.523 -46.512 1.00 37.06 109 TYR A N 1
ATOM 887 C CA . TYR A 1 109 ? -3.805 38.959 -47.896 1.00 37.06 109 TYR A CA 1
ATOM 888 C C . TYR A 1 109 ? -4.740 40.184 -47.920 1.00 37.06 109 TYR A C 1
ATOM 890 O O . TYR A 1 109 ? -5.825 40.131 -47.351 1.00 37.06 109 TYR A O 1
ATOM 898 N N . GLY A 1 110 ? -4.339 41.218 -48.669 1.00 41.03 110 GLY A N 1
ATOM 899 C CA . GLY A 1 110 ? -5.241 42.018 -49.510 1.00 41.03 110 GLY A CA 1
ATOM 900 C C . GLY A 1 110 ? -5.867 43.282 -48.913 1.00 41.03 110 GLY A C 1
ATOM 901 O O . GLY A 1 110 ? -6.795 43.201 -48.113 1.00 41.03 110 GLY A O 1
ATOM 902 N N . GLY A 1 111 ? -5.418 44.437 -49.414 1.00 34.88 111 GLY A N 1
ATOM 903 C CA . GLY A 1 111 ? -6.009 45.763 -49.233 1.00 34.88 111 GLY A CA 1
ATOM 904 C C . GLY A 1 111 ? -5.105 46.835 -49.812 1.00 34.88 111 GLY A C 1
ATOM 905 O O . GLY A 1 111 ? -4.211 47.274 -49.060 1.00 34.88 111 GLY A O 1
#

Foldseek 3Di:
DVVVVVVQLLLLVLQVLVPDPQSKAFPVVCCVCVVVSVHDPCVVVCQVVCPCAWDWDQDPVRTTMIHGNDRDVVSNVVCVVPPPDDPPPVVVVVVVVVVVVPPPDDDDDDD

Organism: NCBI:txid2727404

InterPro domains:
  IPR021099 Plant organelle RNA recognition domain [PF11955] (3-100)
  IPR045040 PORR family [PTHR31476] (3-90)

Secondary structure (DSSP, 8-state):
-HHHHHHHHHHHHHHHHHHSTTSEEEHHHHHHHHHHHT--TTHHHHGGG-TTTEEEEE-TTS-EEEEESS--HHHHHHHHTT-TT--TTTTTHHHHHHHHTTSS-------

Radius of gyration: 20.87 Å; Cα contacts (8 Å, |Δi|>4): 81; chains: 1; bounding box: 24×58×66 Å

Mean predicted aligned error: 13.47 Å